Protein AF-A0A5Q6S4W2-F1 (afdb_monomer_lite)

Radius of gyration: 15.77 Å; chains: 1; bounding box: 32×35×36 Å

Structure (mmCIF, N/CA/C/O backbone):
data_AF-A0A5Q6S4W2-F1
#
_entry.id   AF-A0A5Q6S4W2-F1
#
loop_
_atom_site.group_PDB
_atom_site.id
_atom_site.type_symbol
_atom_site.label_atom_id
_atom_site.label_alt_id
_atom_site.label_comp_id
_atom_site.label_asym_id
_atom_site.label_entity_id
_atom_site.label_seq_id
_atom_site.pdbx_PDB_ins_code
_atom_site.Cartn_x
_atom_site.Cartn_y
_atom_site.Cartn_z
_atom_site.occupancy
_atom_site.B_iso_or_equiv
_atom_site.auth_seq_id
_atom_site.auth_comp_id
_atom_site.auth_asym_id
_atom_site.auth_atom_id
_atom_site.pdbx_PDB_model_num
ATOM 1 N N . MET A 1 1 ? 15.431 26.527 -12.884 1.00 55.16 1 MET A N 1
ATOM 2 C CA . MET A 1 1 ? 15.857 25.335 -13.629 1.00 55.16 1 MET A CA 1
ATOM 3 C C . MET A 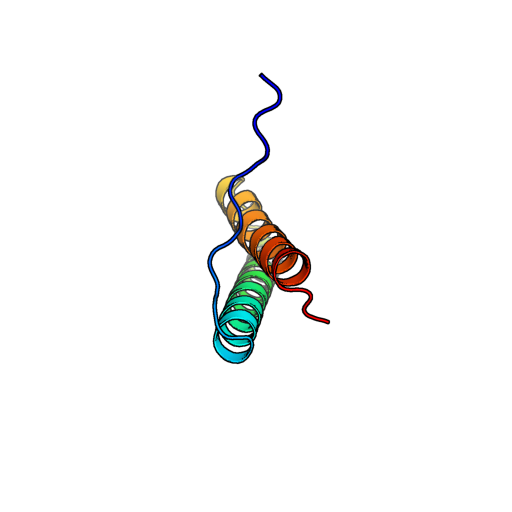1 1 ? 14.685 24.397 -13.541 1.00 55.16 1 MET A C 1
ATOM 5 O O . MET A 1 1 ? 14.293 24.084 -12.425 1.00 55.16 1 MET A O 1
ATOM 9 N N . ASP A 1 2 ? 14.073 24.102 -14.680 1.00 61.38 2 ASP A N 1
ATOM 10 C CA . ASP A 1 2 ? 13.147 22.983 -14.810 1.00 61.38 2 ASP A CA 1
ATOM 11 C C . ASP A 1 2 ? 14.038 21.740 -14.827 1.00 61.38 2 ASP A C 1
ATOM 13 O O . ASP A 1 2 ? 14.657 21.425 -15.840 1.00 61.38 2 ASP A O 1
ATOM 17 N N . GLU A 1 3 ? 14.283 21.184 -13.643 1.00 76.12 3 GLU A N 1
ATOM 18 C CA . GLU A 1 3 ? 15.038 19.946 -13.490 1.00 76.12 3 GLU A CA 1
ATOM 19 C C . GLU A 1 3 ? 14.011 18.823 -13.607 1.00 76.12 3 GLU A C 1
ATOM 21 O O . GLU A 1 3 ? 13.103 18.727 -12.777 1.00 76.12 3 GLU A O 1
ATOM 26 N N . ASP A 1 4 ? 14.091 18.048 -14.688 1.00 79.38 4 ASP A N 1
ATOM 27 C CA . ASP A 1 4 ? 13.241 16.875 -14.852 1.00 79.38 4 ASP A CA 1
ATOM 28 C C . ASP A 1 4 ? 13.482 15.902 -13.685 1.00 79.38 4 ASP A C 1
ATOM 30 O O . ASP A 1 4 ? 14.608 15.809 -13.174 1.00 79.38 4 ASP A O 1
ATOM 34 N N . PRO A 1 5 ? 12.441 15.183 -13.226 1.00 83.06 5 PRO A N 1
ATOM 35 C CA . PRO A 1 5 ? 12.625 14.154 -12.218 1.00 83.06 5 PRO A CA 1
ATOM 36 C C . PRO A 1 5 ? 13.631 13.105 -12.718 1.00 83.06 5 PRO A C 1
ATOM 38 O O . PRO A 1 5 ? 13.707 12.846 -13.922 1.00 83.06 5 PRO A O 1
ATOM 41 N N . PRO A 1 6 ? 14.410 12.492 -11.809 1.00 89.75 6 PRO A N 1
ATOM 42 C CA . PRO A 1 6 ? 15.318 11.425 -12.196 1.00 89.75 6 PRO A CA 1
ATOM 43 C C . PRO A 1 6 ? 14.537 10.275 -12.836 1.00 89.75 6 PRO A C 1
ATOM 45 O O . PRO A 1 6 ? 13.431 9.949 -12.401 1.00 89.75 6 PRO A O 1
ATOM 48 N N . GLU A 1 7 ? 15.136 9.646 -13.844 1.00 90.50 7 GLU A N 1
ATOM 49 C CA . GLU A 1 7 ? 14.589 8.426 -14.432 1.00 90.50 7 GLU A CA 1
ATOM 50 C C . GLU A 1 7 ? 14.506 7.318 -13.373 1.00 90.50 7 GLU A C 1
ATOM 52 O O . GLU A 1 7 ? 15.384 7.179 -12.511 1.00 90.50 7 GLU A O 1
ATOM 57 N N . ALA A 1 8 ? 13.432 6.531 -13.434 1.00 91.44 8 ALA A N 1
ATOM 58 C CA . ALA A 1 8 ? 13.292 5.354 -12.595 1.00 91.44 8 ALA A CA 1
ATOM 59 C C . ALA A 1 8 ? 14.380 4.321 -12.946 1.00 91.44 8 ALA A C 1
ATOM 61 O O . ALA A 1 8 ? 14.770 4.208 -14.110 1.00 91.44 8 ALA A O 1
ATOM 62 N N . PRO A 1 9 ? 14.897 3.566 -11.961 1.00 93.56 9 PRO A N 1
ATOM 63 C CA . PRO A 1 9 ? 15.865 2.515 -12.240 1.00 93.56 9 PRO A CA 1
ATOM 64 C C . PRO A 1 9 ? 15.239 1.408 -13.095 1.00 93.56 9 PRO A C 1
ATOM 66 O O . PRO A 1 9 ? 14.066 1.089 -12.943 1.00 93.56 9 PRO A O 1
ATOM 69 N N . GLU A 1 10 ? 16.039 0.762 -13.940 1.00 94.50 10 GLU A N 1
ATOM 70 C CA . GLU A 1 10 ? 15.597 -0.447 -14.635 1.00 94.50 10 GLU A CA 1
ATOM 71 C C . GLU A 1 10 ? 15.498 -1.617 -13.641 1.00 94.50 10 GLU A C 1
ATOM 73 O O . GLU A 1 10 ? 16.475 -1.983 -12.982 1.00 94.50 10 GLU A O 1
ATOM 78 N N . ILE A 1 11 ? 14.307 -2.203 -13.536 1.00 94.50 11 ILE A N 1
ATOM 79 C CA . ILE A 1 11 ? 13.993 -3.382 -12.722 1.00 94.50 11 ILE A CA 1
ATOM 80 C C . ILE A 1 11 ? 13.237 -4.356 -13.630 1.00 94.50 11 ILE A C 1
ATOM 82 O O . ILE A 1 11 ? 12.482 -3.923 -14.497 1.00 94.50 11 ILE A O 1
ATOM 86 N N . ASP A 1 12 ? 13.447 -5.662 -13.472 1.00 94.9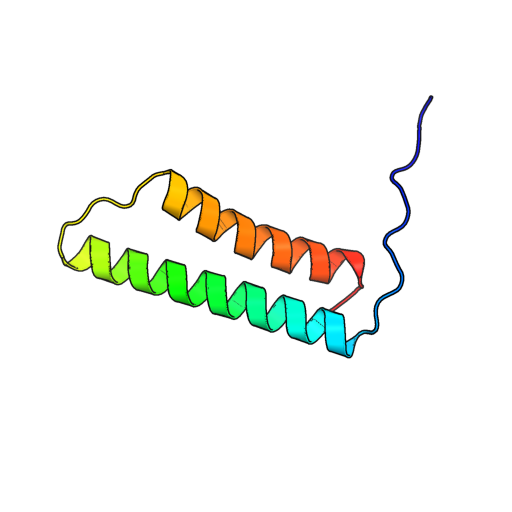4 12 ASP A N 1
ATOM 87 C CA . ASP A 1 12 ? 12.739 -6.655 -14.279 1.00 94.94 12 ASP A CA 1
ATOM 88 C C . ASP A 1 12 ? 11.238 -6.717 -13.946 1.00 94.94 12 ASP A C 1
ATOM 90 O O . ASP A 1 12 ? 10.846 -6.648 -12.778 1.00 94.94 12 ASP A O 1
ATOM 94 N N . ASP A 1 13 ? 10.403 -6.895 -14.977 1.00 94.00 13 ASP A N 1
ATOM 95 C CA . ASP A 1 13 ? 8.938 -6.930 -14.862 1.0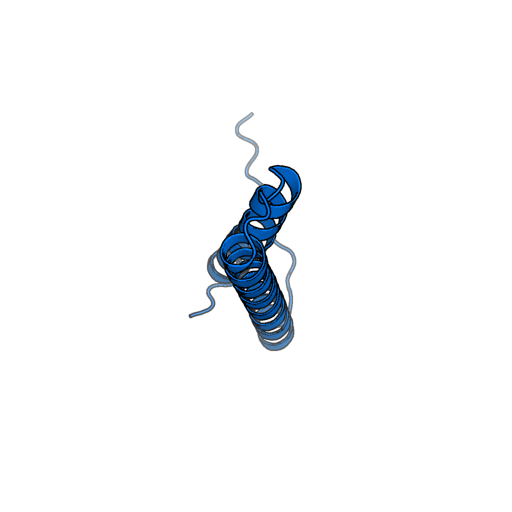0 94.00 13 ASP A CA 1
ATOM 96 C C . ASP A 1 13 ? 8.435 -7.901 -13.788 1.00 94.00 13 ASP A C 1
ATOM 98 O O . ASP A 1 13 ? 7.459 -7.606 -13.100 1.00 94.00 13 ASP A O 1
ATOM 102 N N . ASP A 1 14 ? 9.063 -9.072 -13.652 1.00 96.62 14 ASP A N 1
ATOM 103 C CA . ASP A 1 14 ? 8.622 -10.096 -12.704 1.00 96.62 14 ASP A CA 1
ATOM 104 C C . ASP A 1 14 ? 8.901 -9.670 -11.256 1.00 96.62 14 ASP A C 1
ATOM 106 O O . ASP A 1 14 ? 8.049 -9.864 -10.384 1.00 96.62 14 ASP A O 1
ATOM 110 N N . THR A 1 15 ? 10.035 -9.016 -10.997 1.00 97.25 15 THR A N 1
ATOM 111 C CA . THR A 1 15 ? 10.322 -8.384 -9.704 1.00 97.25 15 THR A CA 1
ATOM 112 C C . THR A 1 15 ? 9.343 -7.254 -9.409 1.00 97.25 15 THR A C 1
ATOM 114 O O . THR A 1 15 ? 8.818 -7.195 -8.295 1.00 97.25 15 THR A O 1
ATOM 117 N N . VAL A 1 16 ? 9.049 -6.374 -10.375 1.00 97.44 16 VAL A N 1
ATOM 118 C CA . VAL A 1 16 ? 8.093 -5.274 -10.150 1.00 97.44 16 VAL A CA 1
ATOM 119 C C . VAL A 1 16 ? 6.690 -5.819 -9.882 1.00 97.44 16 VAL A C 1
ATOM 121 O O . VAL A 1 16 ? 6.052 -5.395 -8.920 1.00 97.44 16 VAL A O 1
ATOM 124 N N . ARG A 1 17 ? 6.227 -6.814 -10.648 1.00 97.62 17 ARG A N 1
ATOM 125 C CA . ARG A 1 17 ? 4.950 -7.502 -10.383 1.00 97.62 17 ARG A CA 1
ATOM 126 C C . ARG A 1 17 ? 4.924 -8.124 -8.993 1.00 97.62 17 ARG A C 1
ATOM 128 O O . ARG A 1 17 ? 3.956 -7.931 -8.270 1.00 97.62 17 ARG A O 1
ATOM 135 N N . GLY A 1 18 ? 5.997 -8.803 -8.586 1.00 98.12 18 GLY A N 1
ATOM 136 C CA . GLY A 1 18 ? 6.102 -9.378 -7.244 1.00 98.12 18 GLY A CA 1
ATOM 137 C C . GLY A 1 18 ? 6.045 -8.329 -6.128 1.00 98.12 18 GLY A C 1
ATOM 138 O O . GLY A 1 18 ? 5.436 -8.575 -5.086 1.00 98.12 18 GLY A O 1
ATOM 139 N N . LEU A 1 19 ? 6.640 -7.150 -6.341 1.00 98.06 19 LEU A N 1
ATOM 140 C CA . LEU A 1 19 ? 6.542 -6.021 -5.410 1.00 98.06 19 LEU A CA 1
ATOM 141 C C . LEU A 1 19 ? 5.115 -5.470 -5.342 1.00 98.06 19 LEU A C 1
ATOM 143 O O . LEU A 1 19 ? 4.610 -5.268 -4.241 1.00 98.06 19 LEU A O 1
ATOM 147 N N . VAL A 1 20 ? 4.457 -5.272 -6.487 1.00 98.38 20 VAL A N 1
ATOM 148 C CA . VAL A 1 20 ? 3.056 -4.819 -6.555 1.00 98.38 20 VAL A CA 1
ATOM 149 C C . VAL A 1 20 ? 2.129 -5.811 -5.851 1.00 98.38 20 VAL A C 1
ATOM 151 O O . VAL A 1 20 ? 1.368 -5.406 -4.974 1.00 98.38 20 VAL A O 1
ATOM 154 N N . ASP A 1 21 ? 2.251 -7.108 -6.145 1.00 98.38 21 ASP A N 1
ATOM 155 C CA . ASP A 1 21 ? 1.456 -8.165 -5.508 1.00 98.38 21 ASP A CA 1
ATOM 156 C C . ASP A 1 21 ? 1.634 -8.161 -3.983 1.00 98.38 21 ASP A C 1
ATOM 158 O O . ASP A 1 21 ? 0.671 -8.324 -3.228 1.00 98.38 21 ASP A O 1
ATOM 162 N N . TRP A 1 22 ? 2.869 -7.966 -3.510 1.00 98.56 22 TRP A N 1
ATOM 163 C CA . TRP A 1 22 ? 3.160 -7.870 -2.083 1.00 98.56 22 TRP A CA 1
ATOM 164 C C . TRP A 1 22 ? 2.531 -6.622 -1.447 1.00 98.56 22 TRP A C 1
ATOM 166 O O . TRP A 1 22 ? 1.865 -6.749 -0.418 1.00 98.56 22 TRP A O 1
ATOM 176 N N . LEU A 1 23 ? 2.683 -5.444 -2.062 1.00 98.69 23 LEU A N 1
ATOM 177 C CA . LEU A 1 23 ? 2.103 -4.184 -1.579 1.00 98.69 23 LEU A CA 1
ATOM 178 C C . LEU A 1 23 ? 0.573 -4.277 -1.473 1.00 98.69 23 LEU A C 1
ATOM 180 O O . LEU A 1 23 ? 0.001 -3.933 -0.437 1.00 98.69 23 LEU A O 1
ATOM 184 N N . GLU A 1 24 ? -0.089 -4.808 -2.501 1.00 98.38 24 GLU A N 1
ATOM 185 C CA . GLU A 1 24 ? -1.546 -4.983 -2.533 1.00 98.38 24 GLU A CA 1
ATOM 186 C C . GLU A 1 24 ? -2.030 -6.016 -1.516 1.00 98.38 24 GLU A C 1
ATOM 188 O O . GLU A 1 24 ? -3.043 -5.812 -0.840 1.00 98.38 24 GLU A O 1
ATOM 193 N N . ALA A 1 25 ? -1.297 -7.122 -1.357 1.00 98.62 25 ALA A N 1
ATOM 194 C CA . ALA A 1 25 ? -1.605 -8.114 -0.336 1.00 98.62 25 ALA A CA 1
ATOM 195 C C . ALA A 1 25 ? -1.500 -7.518 1.075 1.00 98.62 25 ALA A C 1
ATOM 197 O O . ALA A 1 25 ? -2.361 -7.794 1.916 1.00 98.62 25 ALA A O 1
ATOM 198 N N . THR A 1 26 ? -0.491 -6.682 1.327 1.00 98.56 26 THR A N 1
ATOM 199 C CA . THR A 1 26 ? -0.314 -5.983 2.604 1.00 98.56 26 THR A CA 1
ATOM 200 C C . THR A 1 26 ? -1.401 -4.938 2.842 1.00 98.56 26 THR A C 1
ATOM 202 O O . THR A 1 26 ? -1.967 -4.910 3.936 1.00 98.56 26 THR A O 1
ATOM 205 N N . ALA A 1 27 ? -1.752 -4.131 1.837 1.00 98.56 27 ALA A N 1
ATOM 206 C CA . ALA A 1 27 ? -2.854 -3.172 1.925 1.00 98.56 27 ALA A CA 1
ATOM 207 C C . ALA A 1 27 ? -4.181 -3.874 2.249 1.00 98.56 27 ALA A C 1
ATOM 209 O O . ALA A 1 27 ? -4.885 -3.492 3.186 1.00 98.56 27 ALA A O 1
ATOM 210 N N . ARG A 1 28 ? -4.491 -4.972 1.548 1.00 98.62 28 ARG A N 1
ATOM 211 C CA . ARG A 1 28 ? -5.688 -5.774 1.826 1.00 98.62 28 ARG A CA 1
ATOM 212 C C . ARG A 1 28 ? -5.698 -6.303 3.257 1.00 98.62 28 ARG A C 1
ATOM 214 O O . ARG A 1 28 ? -6.715 -6.180 3.931 1.00 98.62 28 ARG A O 1
ATOM 221 N N . TRP A 1 29 ? -4.583 -6.859 3.728 1.00 98.25 29 TRP A N 1
ATOM 222 C CA . TRP A 1 29 ? -4.485 -7.365 5.098 1.00 98.25 29 TRP A CA 1
ATOM 223 C C . TRP A 1 29 ? -4.723 -6.260 6.142 1.00 98.25 29 TRP A C 1
ATOM 225 O O . TRP A 1 29 ? -5.495 -6.462 7.075 1.00 98.25 29 TRP A O 1
ATOM 235 N N . LEU A 1 30 ? -4.135 -5.070 5.964 1.00 98.12 30 LEU A N 1
ATOM 236 C CA . LEU A 1 30 ? -4.374 -3.926 6.856 1.00 98.12 30 LEU A CA 1
ATOM 237 C C . LEU A 1 30 ? -5.839 -3.479 6.844 1.00 98.12 30 LEU A C 1
ATOM 239 O O . LEU A 1 30 ? -6.410 -3.211 7.900 1.00 98.12 30 LEU A O 1
ATOM 243 N N . SER A 1 31 ? -6.456 -3.427 5.663 1.00 98.25 31 SER A N 1
ATOM 244 C CA . SER A 1 31 ? -7.873 -3.090 5.515 1.00 98.25 31 SER A CA 1
ATOM 245 C C . SER A 1 31 ? -8.773 -4.094 6.247 1.00 98.25 31 SER A C 1
ATOM 247 O O . SER A 1 31 ? -9.690 -3.700 6.970 1.00 98.25 31 SER A O 1
ATOM 249 N N . GLU A 1 32 ? -8.479 -5.392 6.135 1.00 98.19 32 GLU A N 1
ATOM 250 C CA . GLU A 1 32 ? -9.190 -6.450 6.860 1.00 98.19 32 GLU A CA 1
ATOM 251 C C . GLU A 1 32 ? -9.031 -6.302 8.382 1.00 98.19 32 GLU A C 1
ATOM 253 O O . GLU A 1 32 ? -10.028 -6.353 9.107 1.00 98.19 32 GLU A O 1
ATOM 258 N N . GLU A 1 33 ? -7.819 -6.029 8.875 1.00 97.50 33 GLU A N 1
ATOM 259 C CA . GLU A 1 33 ? -7.569 -5.757 10.298 1.00 97.50 33 GLU A CA 1
ATOM 260 C C . GLU A 1 33 ? -8.345 -4.527 10.793 1.00 97.50 33 GLU A C 1
ATOM 262 O O . GLU A 1 33 ? -8.904 -4.546 11.894 1.00 97.50 33 GLU A O 1
ATOM 267 N N . HIS A 1 34 ? -8.451 -3.466 9.983 1.00 97.31 34 HIS A N 1
ATOM 268 C CA . HIS A 1 34 ? -9.255 -2.285 10.322 1.00 97.31 34 HIS A CA 1
ATOM 269 C C . HIS A 1 34 ? -10.737 -2.627 10.450 1.00 97.31 34 HIS A C 1
ATOM 271 O O . HIS A 1 34 ? -11.382 -2.213 11.415 1.00 97.31 34 HIS A O 1
ATOM 277 N N . VAL A 1 35 ? -11.279 -3.413 9.517 1.00 97.56 35 VAL A N 1
ATOM 278 C CA . VAL A 1 35 ? -12.676 -3.873 9.565 1.00 97.56 35 VAL A CA 1
ATOM 279 C C . VAL A 1 35 ? -12.928 -4.708 10.821 1.00 97.56 35 VAL A C 1
ATOM 281 O O . VAL A 1 35 ? -13.937 -4.512 11.510 1.00 97.56 35 VAL A O 1
ATOM 284 N N . VAL A 1 36 ? -12.009 -5.615 11.159 1.00 97.81 36 VAL A N 1
ATOM 285 C CA . VAL A 1 36 ? -12.090 -6.431 12.377 1.00 97.81 36 VAL A CA 1
ATOM 286 C C . VAL A 1 36 ? -12.073 -5.540 13.620 1.00 97.81 36 VAL A C 1
ATOM 288 O O . VAL A 1 36 ? -12.974 -5.636 14.454 1.00 97.81 36 VAL A O 1
ATOM 291 N N . ALA A 1 37 ? -11.112 -4.625 13.733 1.00 95.81 37 ALA A N 1
ATOM 292 C CA . ALA A 1 37 ? -10.990 -3.719 14.873 1.00 95.81 37 ALA A CA 1
ATOM 293 C C . ALA A 1 37 ? -12.245 -2.847 15.063 1.00 95.81 37 ALA A C 1
ATOM 295 O O . ALA A 1 37 ? -12.775 -2.764 16.175 1.00 95.81 37 ALA A O 1
ATOM 296 N N . GLN A 1 38 ? -12.787 -2.281 13.981 1.00 96.56 38 GLN A N 1
ATOM 297 C CA . GLN A 1 38 ? -14.033 -1.509 14.014 1.00 96.56 38 GLN A CA 1
ATOM 298 C C . GLN A 1 38 ? -15.234 -2.356 14.447 1.00 96.56 38 GLN A C 1
ATOM 300 O O . GLN A 1 38 ? -16.070 -1.887 15.220 1.00 96.56 38 GLN A O 1
ATOM 305 N N . THR A 1 39 ? -15.305 -3.618 14.009 1.00 97.62 39 THR A N 1
ATOM 306 C CA . THR A 1 39 ? -16.366 -4.559 14.414 1.00 97.62 39 THR A CA 1
ATOM 307 C C . THR A 1 39 ? -16.371 -4.789 15.929 1.00 97.62 39 THR A C 1
ATOM 309 O O . THR A 1 39 ? -17.436 -4.921 16.532 1.00 97.62 39 THR A O 1
ATOM 312 N N . TYR A 1 40 ? -15.196 -4.778 16.562 1.00 96.88 40 TYR A N 1
ATOM 313 C CA . TYR A 1 40 ? -15.041 -4.887 18.016 1.00 96.88 40 TYR A CA 1
ATOM 314 C C . TYR A 1 40 ? -15.099 -3.537 18.757 1.00 96.88 40 TYR A C 1
ATOM 316 O O . TYR A 1 40 ? -14.914 -3.495 19.972 1.00 96.88 40 TYR A O 1
ATOM 324 N N . GLY A 1 41 ? -15.406 -2.438 18.059 1.00 97.19 41 GLY A N 1
ATOM 325 C CA . GLY A 1 41 ? -15.554 -1.106 18.649 1.00 97.19 41 GLY A CA 1
ATOM 326 C C . GLY A 1 41 ? -14.233 -0.393 18.940 1.00 97.19 41 GLY A C 1
ATOM 327 O O . GLY A 1 41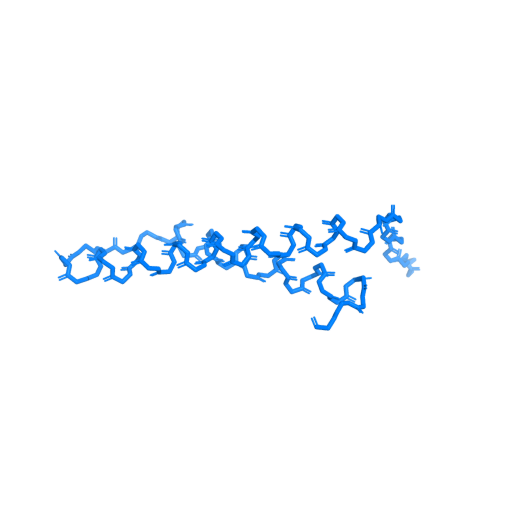 ? -14.220 0.564 19.715 1.00 97.19 41 GLY A O 1
ATOM 328 N N . HIS A 1 42 ? -13.127 -0.844 18.346 1.00 96.31 42 HIS A N 1
ATOM 329 C CA . HIS A 1 42 ? -11.848 -0.149 18.422 1.00 96.31 42 HIS A CA 1
ATOM 330 C C . HIS A 1 42 ? -11.774 0.976 17.386 1.00 96.31 42 HIS A C 1
ATOM 332 O O . HIS A 1 42 ? -12.230 0.840 16.251 1.00 96.31 42 HIS A O 1
ATOM 338 N N . GLU A 1 43 ? -11.168 2.091 17.785 1.00 95.75 43 GLU A N 1
ATOM 339 C CA . GLU A 1 43 ? -10.829 3.184 16.879 1.00 95.75 43 GLU A CA 1
ATOM 340 C C . GLU A 1 43 ? -9.529 2.860 16.132 1.00 95.75 43 GLU A C 1
ATOM 342 O O . GLU A 1 43 ? -8.568 2.364 16.724 1.00 95.75 43 GLU A O 1
ATOM 347 N N . ILE A 1 44 ? -9.500 3.143 14.829 1.00 96.62 44 ILE A N 1
ATOM 348 C CA . ILE A 1 44 ? -8.301 2.976 14.003 1.00 96.62 44 ILE A CA 1
ATOM 349 C C . ILE A 1 44 ? -7.424 4.212 14.165 1.00 96.62 44 ILE A C 1
ATOM 351 O O . ILE A 1 44 ? -7.896 5.336 13.992 1.00 96.62 44 ILE A O 1
ATOM 355 N N . SER A 1 45 ? -6.144 4.017 14.484 1.00 96.50 45 SER A N 1
ATOM 356 C CA . SER A 1 45 ? -5.215 5.139 14.603 1.00 96.50 45 SER A CA 1
ATOM 357 C C . SER A 1 45 ? -4.972 5.805 13.245 1.00 96.50 45 SER A C 1
ATOM 359 O O . SER A 1 45 ? -4.956 5.143 12.205 1.00 96.50 45 SER A O 1
ATOM 361 N N . GLY A 1 46 ? -4.722 7.119 13.260 1.00 97.06 46 GLY A N 1
ATOM 362 C CA . GLY A 1 46 ? -4.357 7.868 12.052 1.00 97.06 46 GLY A CA 1
ATOM 363 C C . GLY A 1 46 ? -3.134 7.279 11.343 1.00 97.06 46 GLY A C 1
ATOM 364 O O . GLY A 1 46 ? -3.174 7.076 10.137 1.00 97.06 46 GLY A O 1
ATOM 365 N N . GLU A 1 47 ? -2.111 6.882 12.104 1.00 97.25 47 GLU A N 1
ATOM 366 C CA . GLU A 1 47 ? -0.917 6.199 11.585 1.00 97.25 47 GLU A CA 1
ATOM 367 C C . GLU A 1 47 ? -1.263 4.904 10.832 1.00 97.25 47 GLU A C 1
ATOM 369 O O . GLU A 1 47 ? -0.677 4.599 9.798 1.00 97.25 47 GLU A O 1
ATOM 374 N N . SER A 1 48 ? -2.243 4.134 11.312 1.00 96.19 48 SER A N 1
ATOM 375 C CA . SER A 1 48 ? -2.645 2.897 10.642 1.00 96.19 48 SER A CA 1
ATOM 376 C C . SER A 1 48 ? -3.362 3.168 9.314 1.00 96.19 48 SER A C 1
ATOM 378 O O . SER A 1 48 ? -3.154 2.440 8.344 1.00 96.19 48 SER A O 1
ATOM 380 N N . LEU A 1 49 ? -4.157 4.241 9.244 1.00 97.69 49 LEU A N 1
ATOM 381 C CA . LEU A 1 49 ? -4.785 4.700 8.000 1.00 97.69 49 LEU A CA 1
ATOM 382 C C . LEU A 1 49 ? -3.752 5.244 7.005 1.00 97.69 49 LEU A C 1
ATOM 384 O O . LEU A 1 49 ? -3.860 4.990 5.808 1.00 97.69 49 LEU A O 1
ATOM 388 N N . GLU A 1 50 ? -2.755 5.980 7.491 1.00 98.12 50 GLU A N 1
ATOM 389 C CA . GLU A 1 50 ? -1.640 6.475 6.677 1.00 98.12 50 GLU A CA 1
ATOM 390 C C . GLU A 1 50 ? -0.803 5.322 6.120 1.00 98.12 50 GLU A C 1
ATOM 392 O O . GLU A 1 50 ? -0.476 5.331 4.937 1.00 98.12 50 GLU A O 1
ATOM 397 N N . ASN A 1 51 ? -0.536 4.293 6.929 1.00 97.50 51 ASN A N 1
ATOM 398 C CA . ASN A 1 51 ? 0.163 3.096 6.473 1.00 97.50 51 ASN A CA 1
ATOM 399 C C .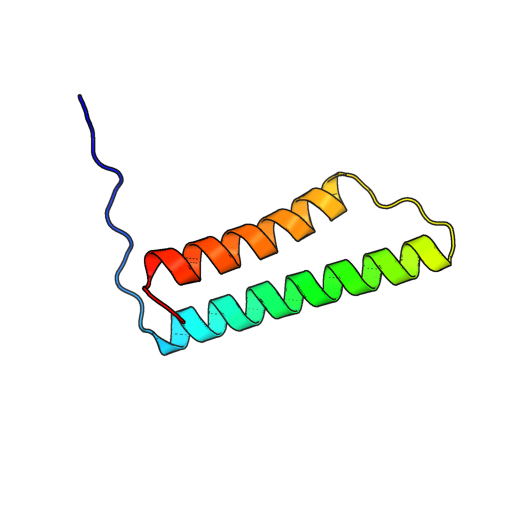 ASN A 1 51 ? -0.608 2.374 5.366 1.00 97.50 51 ASN A C 1
ATOM 401 O O . ASN A 1 51 ? -0.004 2.023 4.361 1.00 97.50 51 ASN A O 1
ATOM 405 N N . LEU A 1 52 ? -1.925 2.181 5.512 1.00 98.38 52 LEU A N 1
ATOM 406 C CA . LEU A 1 52 ? -2.743 1.579 4.452 1.00 98.38 52 LEU A CA 1
ATOM 407 C C . LEU A 1 52 ? -2.601 2.356 3.133 1.00 98.38 52 LEU A C 1
ATOM 409 O O . LEU A 1 52 ? -2.250 1.761 2.116 1.00 98.38 52 LEU A O 1
ATOM 413 N N . ARG A 1 53 ? -2.779 3.682 3.178 1.00 98.44 53 ARG A N 1
ATOM 414 C CA . ARG A 1 53 ? -2.630 4.547 1.996 1.00 98.44 53 ARG A CA 1
ATOM 415 C C . ARG A 1 53 ? -1.240 4.463 1.383 1.00 98.44 53 ARG A C 1
ATOM 417 O O . ARG A 1 53 ? -1.124 4.400 0.170 1.00 98.44 53 ARG A O 1
ATOM 424 N N . LEU A 1 54 ? -0.193 4.410 2.206 1.00 98.50 54 LEU A N 1
ATOM 425 C CA . LEU A 1 54 ? 1.181 4.286 1.725 1.00 98.50 54 LEU A CA 1
ATOM 426 C C . LEU A 1 54 ? 1.379 3.025 0.871 1.00 98.50 54 LEU A C 1
ATOM 428 O O . LEU A 1 54 ? 2.038 3.097 -0.162 1.00 98.50 54 LEU A O 1
ATOM 432 N N . TYR A 1 55 ? 0.818 1.883 1.283 1.00 98.44 55 TYR A N 1
ATOM 433 C CA . TYR A 1 55 ? 0.907 0.646 0.499 1.00 98.44 55 TYR A CA 1
ATOM 434 C C . TYR A 1 55 ? 0.103 0.731 -0.806 1.00 98.44 55 TYR A C 1
ATOM 436 O O . TYR A 1 55 ? 0.599 0.298 -1.846 1.00 98.44 55 TYR A O 1
ATOM 444 N N . GLU A 1 56 ? -1.100 1.310 -0.765 1.00 98.44 56 GLU A N 1
ATOM 445 C CA . GLU A 1 56 ? -1.953 1.509 -1.947 1.00 98.44 56 GLU A CA 1
ATOM 446 C C . GLU A 1 56 ? -1.294 2.449 -2.971 1.00 98.44 56 GLU A C 1
ATOM 448 O O . GLU A 1 56 ? -1.16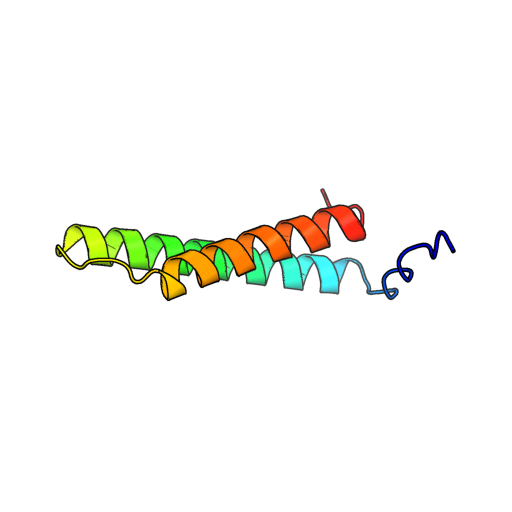9 2.102 -4.147 1.00 98.44 56 GLU A O 1
ATOM 453 N N . ASP A 1 57 ? -0.800 3.600 -2.513 1.00 98.50 57 ASP A N 1
ATOM 454 C CA . ASP A 1 57 ? -0.138 4.600 -3.352 1.00 98.50 57 ASP A CA 1
ATOM 455 C C . ASP A 1 57 ? 1.182 4.065 -3.922 1.00 98.50 57 ASP A C 1
ATOM 457 O O . ASP A 1 57 ? 1.510 4.320 -5.081 1.00 98.50 57 ASP A O 1
ATOM 461 N N . ALA A 1 58 ? 1.936 3.281 -3.143 1.00 98.44 58 ALA A N 1
ATOM 462 C CA . ALA A 1 58 ? 3.148 2.635 -3.634 1.00 98.44 58 ALA A CA 1
ATOM 463 C C . ALA A 1 58 ? 2.833 1.626 -4.746 1.00 98.44 58 ALA A C 1
ATOM 465 O O . ALA A 1 58 ? 3.508 1.636 -5.774 1.00 98.44 58 ALA A O 1
ATOM 466 N N . ALA A 1 59 ? 1.811 0.780 -4.578 1.00 98.31 59 ALA A N 1
ATOM 467 C CA . ALA A 1 59 ? 1.418 -0.181 -5.608 1.00 98.31 59 ALA A CA 1
ATOM 468 C C . ALA A 1 59 ? 1.037 0.529 -6.916 1.00 98.31 59 ALA A C 1
ATOM 470 O O . ALA A 1 59 ? 1.507 0.138 -7.987 1.00 98.31 59 ALA A O 1
ATOM 471 N N . LEU A 1 60 ? 0.258 1.613 -6.820 1.00 97.81 60 LEU A N 1
ATOM 472 C CA . LEU A 1 60 ? -0.105 2.445 -7.967 1.00 97.81 60 LEU A CA 1
ATOM 473 C C . LEU A 1 60 ? 1.130 3.055 -8.639 1.00 97.81 60 LEU A C 1
ATOM 475 O O . LEU A 1 60 ? 1.285 2.929 -9.852 1.00 97.81 60 LEU A O 1
ATOM 479 N N . LEU A 1 61 ? 2.039 3.645 -7.856 1.00 96.88 61 LEU A N 1
ATOM 480 C CA . LEU A 1 61 ? 3.270 4.243 -8.371 1.00 96.88 61 LEU A CA 1
ATOM 481 C C . LEU A 1 61 ? 4.106 3.227 -9.156 1.00 96.88 61 LEU A C 1
ATOM 483 O O . LEU A 1 61 ? 4.589 3.546 -10.239 1.00 96.88 61 LEU A O 1
ATOM 487 N N . PHE A 1 62 ? 4.276 2.007 -8.639 1.00 96.81 62 PHE A N 1
ATOM 488 C CA . PHE A 1 62 ? 5.015 0.960 -9.347 1.00 96.81 62 PHE A CA 1
ATOM 489 C C . PHE A 1 62 ? 4.300 0.519 -10.630 1.00 96.81 62 PHE A C 1
ATOM 491 O O . PHE A 1 62 ? 4.967 0.325 -11.644 1.00 96.81 62 PHE A O 1
ATOM 498 N N . ARG A 1 63 ? 2.965 0.405 -10.627 1.00 96.12 63 ARG A N 1
ATOM 499 C CA . ARG A 1 63 ? 2.215 0.067 -11.847 1.00 96.12 63 ARG A CA 1
ATOM 500 C C . ARG A 1 63 ? 2.388 1.128 -12.933 1.00 96.12 63 ARG A C 1
ATOM 502 O O . ARG A 1 63 ? 2.704 0.780 -14.065 1.00 96.12 63 ARG A O 1
ATOM 509 N N . GLU A 1 64 ? 2.244 2.402 -12.576 1.00 95.69 64 GLU A N 1
ATOM 510 C CA . GLU A 1 64 ? 2.375 3.524 -13.514 1.00 95.69 64 GLU A CA 1
ATOM 511 C C . GLU A 1 64 ? 3.814 3.715 -14.006 1.00 95.69 64 GLU A C 1
ATOM 513 O O . GLU A 1 64 ? 4.033 3.983 -15.181 1.00 95.69 64 GLU A O 1
ATOM 518 N N . THR A 1 65 ? 4.804 3.560 -13.123 1.00 95.94 65 THR A N 1
ATOM 519 C CA . THR A 1 65 ? 6.218 3.793 -13.465 1.00 95.94 65 THR A CA 1
ATOM 520 C C . THR A 1 65 ? 6.765 2.742 -14.429 1.00 95.94 65 THR A C 1
ATOM 522 O O . THR A 1 65 ? 7.612 3.060 -15.260 1.00 95.94 65 THR A O 1
ATOM 525 N N . TYR A 1 66 ? 6.302 1.496 -14.310 1.00 94.94 66 TYR A N 1
ATOM 526 C CA . TYR A 1 66 ? 6.812 0.356 -15.077 1.00 94.94 66 TYR A CA 1
ATOM 527 C C . TYR A 1 66 ? 5.788 -0.191 -16.085 1.00 94.94 66 TYR A C 1
ATOM 529 O O . TYR A 1 66 ? 5.913 -1.336 -16.515 1.00 94.94 66 TYR A O 1
ATOM 537 N N . ASP A 1 67 ? 4.774 0.606 -16.447 1.00 93.00 67 ASP A N 1
ATOM 538 C CA . ASP A 1 67 ? 3.737 0.268 -17.436 1.00 93.00 67 ASP A CA 1
ATOM 539 C C . ASP A 1 67 ? 3.092 -1.120 -17.217 1.00 93.00 67 ASP A C 1
ATOM 541 O O . ASP A 1 67 ? 2.807 -1.870 -18.160 1.00 93.00 67 ASP A O 1
ATOM 545 N N . LEU A 1 68 ? 2.863 -1.489 -15.952 1.00 87.56 68 LEU A N 1
ATOM 546 C CA . LEU A 1 68 ? 2.196 -2.744 -15.613 1.00 87.56 68 LEU A CA 1
ATOM 547 C C . LEU A 1 68 ? 0.672 -2.620 -15.797 1.00 87.56 68 LEU A C 1
ATOM 549 O O . LEU A 1 68 ? 0.112 -1.544 -15.572 1.00 87.56 68 LEU A O 1
ATOM 553 N N . PRO A 1 69 ? -0.008 -3.712 -16.207 1.00 77.75 69 PRO A N 1
ATOM 554 C CA . PRO A 1 69 ? -1.465 -3.735 -16.353 1.00 77.75 69 PRO A CA 1
ATOM 555 C C . PRO A 1 69 ? -2.195 -3.519 -15.027 1.00 77.75 69 PRO A C 1
ATOM 557 O O . PRO A 1 69 ? -1.557 -3.693 -13.966 1.00 77.75 69 PRO A O 1
#

pLDDT: mean 94.58, std 7.86, range [55.16, 98.69]

Foldseek 3Di:
DPDDPDQDDDDDPVVLVVLLVVLVVVLVVLVVVCVVCVVVVHDDDPVSVVSSVVSVVVSVCSCVNVVND

Secondary structure (DSSP, 8-state):
---PPPPPPP--HHHHHHHHHHHHHHHHHHHHHHHHHHHTTPPPPHHHHHHHHHHHHHHHHHHHHTT--

Organism: NCBI:txid2585211

Sequence (69 aa):
MDEDPPEAPEIDDDTVRGLVDWLEATARWLSEEHVVAQTYGHEISGESLENLRLYEDAALLFRETYDLP